Protein AF-0000000078026513 (afdb_homodimer)

Radius of gyration: 18.83 Å; Cα contacts (8 Å, |Δi|>4): 100; chains: 2; bounding box: 17×45×80 Å

Sequence (120 aa):
MPTVNPLQLAKRIDTVLDILVGGDHASAINNLEILKAELLAIANGEEQKESDLKKSPWEIMPTVNPLQLAKRIDTVLDILVGGDHASAINNLEILKAELLAIANGEEQKESDLKKSPWEI

Solvent-accessible surface area (backbone atoms only — not comparable to full-atom values): 6706 Å² total; per-residue (Å²): 123,64,69,51,59,33,54,60,52,25,51,53,46,48,52,37,49,53,33,44,76,69,64,40,52,69,63,25,52,51,51,50,51,51,51,30,51,54,25,42,45,43,47,34,43,66,53,39,60,66,60,68,65,63,82,82,85,77,88,135,124,63,68,52,58,33,54,62,50,24,50,52,46,49,53,38,50,54,32,42,76,71,65,41,50,69,63,24,50,52,53,50,49,51,51,29,51,54,26,43,44,42,45,35,41,62,52,36,60,66,59,68,65,62,77,83,71,86,76,126

Foldseek 3Di:
DQDDDVVVVVVLVVVLVVCVVVPNPVVSVVSVVVVVVVVVCSVCVVVPVPPVPPDDPDDD/DQDDDVVVVVVLVVVLVVCVVVPNPVVSVVSVVVVVVVVVCSVCVVVPVPPVPPDDPPPD

Organism: NCBI:txid82991

InterPro domains:
  IPR020887 Uncharacterised protein family UPF0509 [PF23675] (1-60)

pLDDT: mean 79.52, std 24.4, range [29.84, 98.69]

Nearest PDB structures (foldseek):
  1ysm-assembly1_A  TM=4.836E-01  e=5.362E+00  Mus musculus
  1ysm-assembly1_A  TM=4.780E-01  e=3.977E+00  Mus musculus

Secondary structure (DSSP, 8-state):
-PPP-HHHHHHHHHHHHHHHHTT-HHHHHHHHHHHHHHHHHHHHHHHHHHHTTS------/-----HHHHHHHHHHHHHHHHTT-HHHHHHHHHHHHHHHHHHHHHHHHHHHTTS------

Structure (mmCIF, N/CA/C/O backbone):
data_AF-0000000078026513-model_v1
#
loop_
_entity.id
_entity.type
_entity.pdbx_description
1 polymer 'UPF0509 protein YciZ'
#
loop_
_atom_site.group_PDB
_atom_site.id
_atom_site.type_symbol
_atom_site.label_atom_id
_atom_site.label_alt_id
_atom_site.label_comp_id
_atom_site.label_asym_id
_atom_site.label_entity_id
_atom_site.label_seq_id
_atom_site.pdbx_PDB_ins_code
_atom_site.Cartn_x
_atom_site.Cartn_y
_atom_site.Cartn_z
_atom_site.occupancy
_atom_site.B_iso_or_equiv
_atom_site.auth_seq_id
_atom_site.auth_comp_id
_atom_site.auth_asym_id
_atom_site.auth_atom_id
_atom_site.pdbx_PDB_model_num
ATOM 1 N N . MET A 1 1 ? 1.349 19.594 4.137 1 51.78 1 MET A N 1
ATOM 2 C CA . MET A 1 1 ? 1.56 18.344 3.41 1 51.78 1 MET A CA 1
ATOM 3 C C . MET A 1 1 ? 0.251 17.578 3.256 1 51.78 1 MET A C 1
ATOM 5 O O . MET A 1 1 ? -0.634 17.672 4.109 1 51.78 1 MET A O 1
ATOM 9 N N . PRO A 1 2 ? -0.208 17.359 2.082 1 58.06 2 PRO A N 1
ATOM 10 C CA . PRO A 1 2 ? -1.445 16.578 2.002 1 58.06 2 PRO A CA 1
ATOM 11 C C . PRO A 1 2 ? -1.413 15.336 2.879 1 58.06 2 PRO A C 1
ATOM 13 O O . PRO A 1 2 ? -0.356 14.727 3.049 1 58.06 2 PRO A O 1
ATOM 16 N N . THR A 1 3 ? -2.309 15.328 3.674 1 72.81 3 THR A N 1
ATOM 17 C CA . THR A 1 3 ? -2.289 14.273 4.684 1 72.81 3 THR A CA 1
ATOM 18 C C . THR A 1 3 ? -3.162 13.094 4.25 1 72.81 3 THR A C 1
ATOM 20 O O . THR A 1 3 ? -4.215 13.289 3.643 1 72.81 3 THR A O 1
ATOM 23 N N . VAL A 1 4 ? -2.525 12.023 4.184 1 81.62 4 VAL A N 1
ATOM 24 C CA . VAL A 1 4 ? -3.225 10.758 3.949 1 81.62 4 VAL A CA 1
ATOM 25 C C . VAL A 1 4 ? -3.619 10.133 5.285 1 81.62 4 VAL A C 1
ATOM 27 O O . VAL A 1 4 ? -2.848 10.172 6.246 1 81.62 4 VAL A O 1
ATOM 30 N N . ASN A 1 5 ? -4.844 9.805 5.461 1 87.44 5 ASN A N 1
ATOM 31 C CA . ASN A 1 5 ? -5.316 9.109 6.652 1 87.44 5 ASN A CA 1
ATOM 32 C C . ASN A 1 5 ? -4.754 7.691 6.734 1 87.44 5 ASN A C 1
ATOM 34 O O . ASN A 1 5 ? -5.141 6.82 5.953 1 87.44 5 ASN A O 1
ATOM 38 N N . PRO A 1 6 ? -3.887 7.473 7.68 1 91.75 6 PRO A N 1
ATOM 39 C CA . PRO A 1 6 ? -3.229 6.164 7.766 1 91.75 6 PRO A CA 1
ATOM 40 C C . PRO A 1 6 ? -4.215 5.02 7.98 1 91.75 6 PRO A C 1
ATOM 42 O O . PRO A 1 6 ? -3.988 3.904 7.508 1 91.75 6 PRO A O 1
ATOM 45 N N . LEU A 1 7 ? -5.211 5.273 8.742 1 92.81 7 LEU A N 1
ATOM 46 C CA . LEU A 1 7 ? -6.191 4.223 9 1 92.81 7 LEU A CA 1
ATOM 47 C C . LEU A 1 7 ? -6.906 3.82 7.715 1 92.81 7 LEU A C 1
ATOM 49 O O . LEU A 1 7 ? -7.125 2.631 7.469 1 92.81 7 LEU A O 1
ATOM 53 N N . GLN A 1 8 ? -7.293 4.75 6.93 1 93.62 8 GLN A N 1
ATOM 54 C CA . GLN A 1 8 ? -7.934 4.48 5.645 1 93.62 8 GLN A CA 1
ATOM 55 C C . GLN A 1 8 ? -6.977 3.764 4.695 1 93.62 8 GLN A C 1
ATOM 57 O O . GLN A 1 8 ? -7.391 2.867 3.953 1 93.62 8 GLN A O 1
ATOM 62 N N . LEU A 1 9 ? -5.766 4.191 4.719 1 95.75 9 LEU A N 1
ATOM 63 C CA . LEU A 1 9 ? -4.742 3.557 3.893 1 95.75 9 LEU A CA 1
ATOM 64 C C . LEU A 1 9 ? -4.527 2.105 4.316 1 95.75 9 LEU A C 1
ATOM 66 O O . LEU A 1 9 ? -4.402 1.221 3.467 1 95.75 9 LEU A O 1
ATOM 70 N N . ALA A 1 10 ? -4.52 1.819 5.578 1 96.88 10 ALA A N 1
ATOM 71 C CA . ALA A 1 10 ? -4.363 0.462 6.094 1 96.88 10 ALA A CA 1
ATOM 72 C C . ALA A 1 10 ? -5.516 -0.433 5.645 1 96.88 10 ALA A C 1
ATOM 74 O O . ALA A 1 10 ? -5.309 -1.604 5.316 1 96.88 10 ALA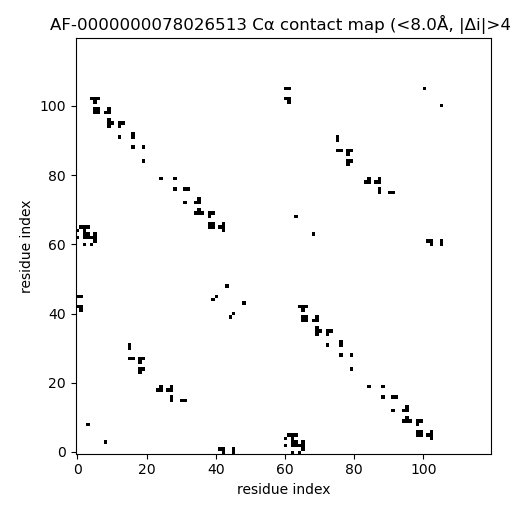 A O 1
ATOM 75 N N . LYS A 1 11 ? -6.629 0.105 5.613 1 97.56 11 LYS A N 1
ATOM 76 C CA . LYS A 1 11 ? -7.797 -0.658 5.191 1 97.56 11 LYS A CA 1
ATOM 77 C C . LYS A 1 11 ? -7.707 -1.03 3.715 1 97.56 11 LYS A C 1
ATOM 79 O O . LYS A 1 11 ? -8.078 -2.141 3.326 1 97.56 11 LYS A O 1
ATOM 84 N N . ARG A 1 12 ? -7.227 -0.033 2.947 1 97.81 12 ARG A N 1
ATOM 85 C CA . ARG A 1 12 ? -7.047 -0.307 1.525 1 97.81 12 ARG A CA 1
ATOM 86 C C . ARG A 1 12 ? -6.02 -1.416 1.309 1 97.81 12 ARG A C 1
ATOM 88 O O . ARG A 1 12 ? -6.227 -2.303 0.476 1 97.81 12 ARG A O 1
ATOM 95 N N . ILE A 1 13 ? -4.965 -1.374 2.062 1 98.56 13 ILE A N 1
ATOM 96 C CA . ILE A 1 13 ? -3.93 -2.396 1.978 1 98.56 13 ILE A CA 1
ATOM 97 C C . ILE A 1 13 ? -4.496 -3.744 2.422 1 98.56 13 ILE A C 1
ATOM 99 O O . ILE A 1 13 ? -4.195 -4.777 1.82 1 98.56 13 ILE A O 1
ATOM 103 N N . ASP A 1 14 ? -5.27 -3.678 3.441 1 98.19 14 ASP A N 1
ATOM 104 C CA . ASP A 1 14 ? -5.922 -4.887 3.932 1 98.19 14 ASP A CA 1
ATOM 105 C C . ASP A 1 14 ? -6.762 -5.543 2.838 1 98.19 14 ASP A C 1
ATOM 107 O O . ASP A 1 14 ? -6.754 -6.766 2.689 1 98.19 14 ASP A O 1
ATOM 111 N N . THR A 1 15 ? -7.535 -4.789 2.098 1 98.38 15 THR A N 1
ATOM 112 C CA . THR A 1 15 ? -8.344 -5.273 0.984 1 98.38 15 THR A CA 1
ATOM 113 C C . THR A 1 15 ? -7.461 -5.926 -0.079 1 98.38 15 THR A C 1
ATOM 115 O O . THR A 1 15 ? -7.785 -7.004 -0.583 1 98.38 15 THR A O 1
ATOM 118 N N . VAL A 1 16 ? -6.305 -5.328 -0.421 1 98.62 16 VAL A N 1
ATOM 119 C CA . VAL A 1 16 ? -5.391 -5.852 -1.43 1 98.62 16 VAL A CA 1
ATOM 120 C C . VAL A 1 16 ? -4.805 -7.18 -0.956 1 98.62 16 VAL A C 1
ATOM 122 O O . VAL A 1 16 ? -4.68 -8.125 -1.739 1 98.62 16 VAL A O 1
ATOM 125 N N . LEU A 1 17 ? -4.535 -7.242 0.357 1 98.69 17 LEU A N 1
ATOM 126 C CA . LEU A 1 17 ? -4.02 -8.477 0.944 1 98.69 17 LEU A CA 1
ATOM 127 C C . LEU A 1 17 ? -5.035 -9.602 0.808 1 98.69 17 LEU A C 1
ATOM 129 O O . LEU A 1 17 ? -4.676 -10.727 0.436 1 98.69 17 LEU A O 1
ATOM 133 N N . ASP A 1 18 ? -6.23 -9.258 1.06 1 98.25 18 ASP A N 1
ATOM 134 C CA . ASP A 1 18 ? -7.297 -10.25 0.933 1 98.25 18 ASP A CA 1
ATOM 135 C C . ASP A 1 18 ? -7.402 -10.758 -0.502 1 98.25 18 ASP A C 1
ATOM 137 O O . ASP A 1 18 ? -7.648 -11.945 -0.726 1 98.25 18 ASP A O 1
ATOM 141 N N . ILE A 1 19 ? -7.266 -9.891 -1.492 1 98.38 19 ILE A N 1
ATOM 142 C CA . ILE A 1 19 ? -7.363 -10.227 -2.908 1 98.38 19 ILE A CA 1
ATOM 143 C C . ILE A 1 19 ? -6.191 -11.125 -3.309 1 98.38 19 ILE A C 1
ATOM 145 O O . ILE A 1 19 ? -6.375 -12.125 -4 1 98.38 19 ILE A O 1
ATOM 149 N N . LEU A 1 20 ? -4.984 -10.82 -2.859 1 97.69 20 LEU A N 1
ATOM 150 C CA . LEU A 1 20 ? -3.783 -11.578 -3.182 1 97.69 20 LEU A CA 1
ATOM 151 C C . LEU A 1 20 ? -3.875 -13 -2.625 1 97.69 20 LEU A C 1
ATOM 153 O O . LEU A 1 20 ? -3.59 -13.969 -3.334 1 97.69 20 LEU A O 1
ATOM 157 N N . VAL A 1 21 ? -4.289 -13.109 -1.373 1 96.88 21 VAL A N 1
ATOM 158 C CA . VAL A 1 21 ? -4.41 -14.398 -0.707 1 96.88 21 VAL A CA 1
ATOM 159 C C . VAL A 1 21 ? -5.492 -15.234 -1.391 1 96.88 21 VAL A C 1
ATOM 161 O O . VAL A 1 21 ? -5.379 -16.453 -1.474 1 96.88 21 VAL A O 1
ATOM 164 N N . GLY A 1 22 ? -6.504 -14.547 -1.905 1 96.56 22 GLY A N 1
ATOM 165 C CA . GLY A 1 22 ? -7.566 -15.219 -2.639 1 96.56 22 GLY A CA 1
ATOM 166 C C . GLY A 1 22 ? -7.121 -15.734 -3.996 1 96.56 22 GLY A C 1
ATOM 167 O O . GLY A 1 22 ? -7.848 -16.484 -4.652 1 96.56 22 GLY A O 1
ATOM 168 N N . GLY A 1 23 ? -5.973 -15.312 -4.465 1 95.69 23 GLY A N 1
ATOM 169 C CA . GLY A 1 23 ? -5.406 -15.844 -5.695 1 95.69 23 GLY A CA 1
ATOM 170 C C . GLY A 1 23 ? -5.625 -14.938 -6.895 1 95.69 23 GLY A C 1
ATOM 171 O O . GLY A 1 23 ? -5.246 -15.281 -8.016 1 95.69 23 GLY A O 1
ATOM 172 N N . ASP A 1 24 ? -6.352 -13.773 -6.711 1 96.56 24 ASP A N 1
ATOM 173 C CA . ASP A 1 24 ? -6.605 -12.844 -7.805 1 96.56 24 ASP A CA 1
ATOM 174 C C . ASP A 1 24 ? -5.516 -11.781 -7.891 1 96.56 24 ASP A C 1
ATOM 176 O O . ASP A 1 24 ? -5.734 -10.633 -7.523 1 96.56 24 ASP A O 1
ATOM 180 N N . HIS A 1 25 ? -4.34 -12.242 -8.391 1 95.69 25 HIS A N 1
ATOM 181 C CA . HIS A 1 25 ? -3.148 -11.406 -8.422 1 95.69 25 HIS A CA 1
ATOM 182 C C . HIS A 1 25 ? -3.332 -10.219 -9.359 1 95.69 25 HIS A C 1
ATOM 184 O O . HIS A 1 25 ? -2.863 -9.109 -9.07 1 95.69 25 HIS A O 1
ATOM 190 N N . ALA A 1 26 ? -4.051 -10.484 -10.398 1 96.94 26 ALA A N 1
ATOM 191 C CA . ALA A 1 26 ? -4.234 -9.414 -11.375 1 96.94 26 ALA A CA 1
ATOM 192 C C . ALA A 1 26 ? -5.031 -8.258 -10.781 1 96.94 26 ALA A C 1
ATOM 194 O O . ALA A 1 26 ? -4.676 -7.09 -10.977 1 96.94 26 ALA A O 1
ATOM 195 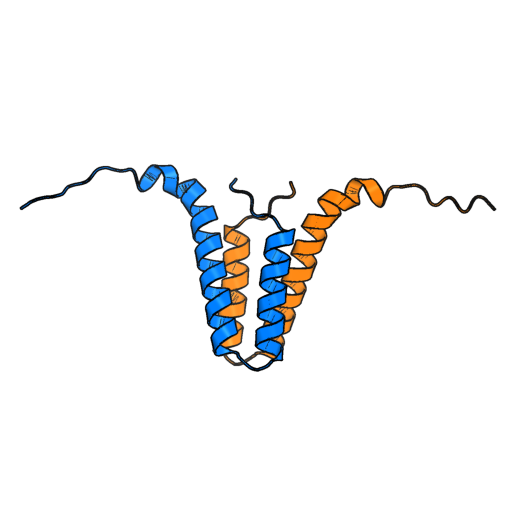N N . SER A 1 27 ? -6.164 -8.594 -10.07 1 97.94 27 SER A N 1
ATOM 196 C CA . SER A 1 27 ? -6.984 -7.574 -9.422 1 97.94 27 SER A CA 1
ATOM 197 C C . SER A 1 27 ? -6.203 -6.848 -8.336 1 97.94 27 SER A C 1
ATOM 199 O O . SER A 1 27 ? -6.355 -5.637 -8.156 1 97.94 27 SER A O 1
ATOM 201 N N . ALA A 1 28 ? -5.371 -7.547 -7.598 1 98.31 28 ALA A N 1
ATOM 202 C CA . ALA A 1 28 ? -4.551 -6.938 -6.551 1 98.31 28 ALA A CA 1
ATOM 203 C C . ALA A 1 28 ? -3.553 -5.945 -7.145 1 98.31 28 ALA A C 1
ATOM 205 O O . ALA A 1 28 ? -3.393 -4.836 -6.629 1 98.31 28 ALA A O 1
ATOM 206 N N . ILE A 1 29 ? -2.906 -6.324 -8.266 1 98.31 29 ILE A N 1
ATOM 207 C CA . ILE A 1 29 ? -1.945 -5.477 -8.969 1 98.31 29 ILE A CA 1
ATOM 208 C C . ILE A 1 29 ? -2.631 -4.195 -9.43 1 98.31 29 ILE A C 1
ATOM 210 O O . ILE A 1 29 ? -2.102 -3.096 -9.25 1 98.31 29 ILE A O 1
ATOM 214 N N . ASN A 1 30 ? -3.869 -4.383 -9.922 1 98.19 30 ASN A N 1
ATOM 215 C CA . ASN A 1 30 ? -4.625 -3.215 -10.359 1 98.19 30 ASN A CA 1
ATOM 216 C C . ASN A 1 30 ? -4.914 -2.266 -9.203 1 98.19 30 ASN A C 1
ATOM 218 O O . ASN A 1 30 ? -4.785 -1.048 -9.344 1 98.19 30 ASN A O 1
ATOM 222 N N . ASN A 1 31 ? -5.332 -2.762 -8.055 1 97.81 31 ASN A N 1
ATOM 223 C CA . ASN A 1 31 ? -5.621 -1.945 -6.879 1 97.81 31 ASN A CA 1
ATOM 224 C C . ASN A 1 31 ? -4.379 -1.221 -6.375 1 97.81 31 ASN A C 1
ATOM 226 O O . ASN A 1 31 ? -4.445 -0.048 -6.004 1 97.81 31 ASN A O 1
ATOM 230 N N . LEU A 1 32 ? -3.199 -1.883 -6.387 1 98.5 32 LEU A N 1
ATOM 231 C CA . LEU A 1 32 ? -1.954 -1.275 -5.934 1 98.5 32 LEU A CA 1
ATOM 232 C C . LEU A 1 32 ? -1.512 -0.165 -6.879 1 98.5 32 LEU A C 1
ATOM 234 O O . LEU A 1 32 ? -0.967 0.85 -6.441 1 98.5 32 LEU A O 1
ATOM 238 N N . GLU A 1 33 ? -1.837 -0.333 -8.18 1 98.5 33 GLU A N 1
ATOM 239 C CA . GLU A 1 33 ? -1.512 0.71 -9.148 1 98.5 33 GLU A CA 1
ATOM 240 C C . GLU A 1 33 ? -2.363 1.957 -8.922 1 98.5 33 GLU A C 1
ATOM 242 O O . GLU A 1 33 ? -1.866 3.08 -9.016 1 98.5 33 GLU A O 1
ATOM 247 N N . ILE A 1 34 ? -3.617 1.725 -8.656 1 98.12 34 ILE A N 1
ATOM 248 C CA . ILE A 1 34 ? -4.512 2.836 -8.352 1 98.12 34 ILE A CA 1
ATOM 249 C C . ILE A 1 34 ? -4.027 3.555 -7.09 1 98.12 34 ILE A C 1
ATOM 251 O O . ILE A 1 34 ? -3.949 4.785 -7.066 1 98.12 34 ILE A O 1
ATOM 255 N N . LEU A 1 35 ? -3.666 2.809 -6.055 1 97.19 35 LEU A N 1
ATOM 256 C CA . LEU A 1 35 ? -3.186 3.383 -4.805 1 97.19 35 LEU A CA 1
ATOM 257 C C . LEU A 1 35 ? -1.911 4.188 -5.027 1 97.19 35 LEU A C 1
ATOM 259 O O . LEU A 1 35 ? -1.766 5.289 -4.492 1 97.19 35 LEU A O 1
ATOM 263 N N . LYS A 1 36 ? -1.079 3.656 -5.84 1 97.06 36 LYS A N 1
ATOM 264 C CA . LYS A 1 36 ? 0.156 4.359 -6.176 1 97.06 36 LYS A CA 1
ATOM 265 C C . LYS A 1 36 ? -0.136 5.688 -6.863 1 97.06 36 LYS A C 1
ATOM 267 O O . LYS A 1 36 ? 0.453 6.715 -6.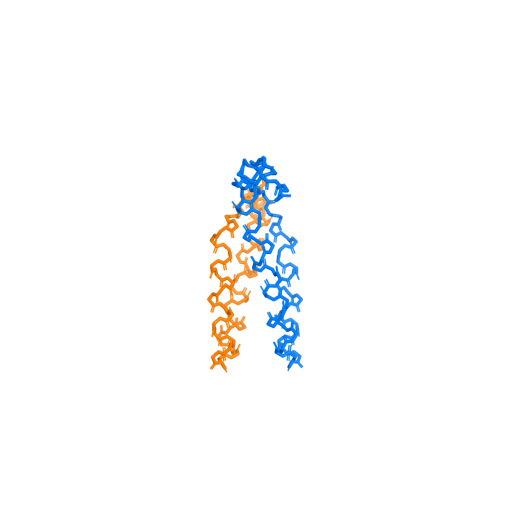516 1 97.06 36 LYS A O 1
ATOM 272 N N . ALA A 1 37 ? -0.995 5.645 -7.836 1 96.12 37 ALA A N 1
ATOM 273 C CA . ALA A 1 37 ? -1.361 6.855 -8.57 1 96.12 37 ALA A CA 1
ATOM 274 C C . ALA A 1 37 ? -1.979 7.891 -7.633 1 96.12 37 ALA A C 1
ATOM 276 O O . ALA A 1 37 ? -1.698 9.086 -7.754 1 96.12 37 ALA A O 1
ATOM 277 N N . GLU A 1 38 ? -2.854 7.453 -6.734 1 94.62 38 GLU A N 1
ATOM 278 C CA . GLU A 1 38 ? -3.492 8.344 -5.773 1 94.62 38 GLU A CA 1
ATOM 279 C C . GLU A 1 38 ? -2.461 9 -4.852 1 94.62 38 GLU A C 1
ATOM 281 O O . GLU A 1 38 ? -2.518 10.203 -4.602 1 94.62 38 GLU A O 1
ATOM 286 N N . LEU A 1 39 ? -1.481 8.242 -4.395 1 94 39 LEU A N 1
ATOM 287 C CA . LEU A 1 39 ? -0.434 8.734 -3.51 1 94 39 LEU A CA 1
ATOM 288 C C . LEU A 1 39 ? 0.451 9.75 -4.227 1 94 39 LEU A C 1
ATOM 290 O O . LEU A 1 39 ? 0.805 10.781 -3.656 1 94 39 LEU A O 1
ATOM 294 N N . LEU A 1 40 ? 0.739 9.453 -5.52 1 94 40 LEU A N 1
ATOM 295 C CA . LEU A 1 40 ? 1.562 10.359 -6.305 1 94 40 LEU A CA 1
ATOM 296 C C . LEU A 1 40 ? 0.824 11.672 -6.574 1 94 40 LEU A C 1
ATOM 298 O O . LEU A 1 40 ? 1.433 12.742 -6.574 1 94 40 LEU A O 1
ATOM 302 N N . ALA A 1 41 ? -0.479 11.523 -6.824 1 91.62 41 ALA A N 1
ATOM 303 C CA . ALA A 1 41 ? -1.285 12.719 -7.047 1 91.62 41 ALA A CA 1
ATOM 304 C C . ALA A 1 41 ? -1.282 13.617 -5.812 1 91.62 41 ALA A C 1
ATOM 306 O O . ALA A 1 41 ? -1.183 14.844 -5.93 1 91.62 41 ALA A O 1
ATOM 307 N N . ILE A 1 42 ? -1.391 13.039 -4.613 1 88 42 ILE A N 1
ATOM 308 C CA . ILE A 1 42 ? -1.379 13.781 -3.355 1 88 42 ILE A CA 1
ATOM 309 C C . ILE A 1 42 ? -0.017 14.438 -3.16 1 88 42 ILE A C 1
ATOM 311 O O . ILE A 1 42 ? 0.062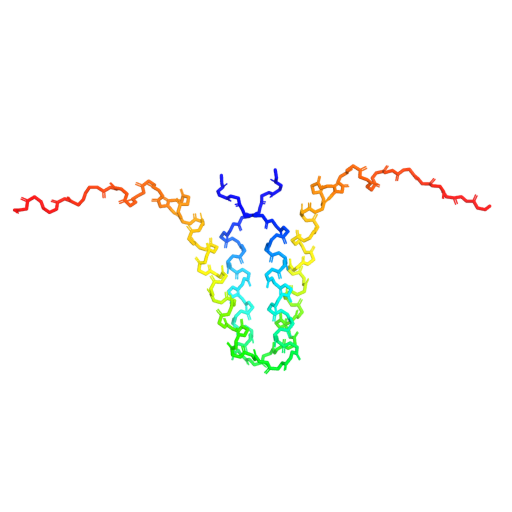 15.602 -2.756 1 88 42 ILE A O 1
ATOM 315 N N . ALA A 1 43 ? 0.964 13.703 -3.48 1 86.81 43 ALA A N 1
ATOM 316 C CA . ALA A 1 43 ? 2.33 14.18 -3.297 1 86.81 43 ALA A CA 1
ATOM 317 C C . ALA A 1 43 ? 2.629 15.352 -4.23 1 86.81 43 ALA A C 1
ATOM 319 O O . ALA A 1 43 ? 3.346 16.281 -3.857 1 86.81 43 ALA A O 1
ATOM 320 N N . ASN A 1 44 ? 2.051 15.094 -5.434 1 85.19 44 ASN A N 1
ATOM 321 C CA . ASN A 1 44 ? 2.32 16.109 -6.445 1 85.19 44 ASN A CA 1
ATOM 322 C C . ASN A 1 44 ? 1.33 17.266 -6.359 1 85.19 44 ASN A C 1
ATOM 324 O O . ASN A 1 44 ? 1.57 18.344 -6.918 1 85.19 44 ASN A O 1
ATOM 328 N N . GLY A 1 45 ? -0.03 16.828 -6.262 1 70.38 45 GLY A N 1
ATOM 329 C CA . GLY A 1 45 ? -1.003 17.906 -6.152 1 70.38 45 GLY A CA 1
ATOM 330 C C . GLY A 1 45 ? -0.646 18.922 -5.09 1 70.38 45 GLY A C 1
ATOM 331 O O . GLY A 1 45 ? -1.037 20.094 -5.188 1 70.38 45 GLY A O 1
ATOM 332 N N . GLU A 1 46 ? -0.136 18.281 -3.984 1 53.78 46 GLU A N 1
ATOM 333 C CA . GLU A 1 46 ? 0.387 19.391 -3.201 1 53.78 46 GLU A CA 1
ATOM 334 C C . GLU A 1 46 ? 1.356 20.234 -4.023 1 53.78 46 GLU A C 1
ATOM 336 O O . GLU A 1 46 ? 1.441 21.453 -3.84 1 53.78 46 GLU A O 1
ATOM 341 N N . GLU A 1 47 ? 2.172 19.516 -4.82 1 46.88 47 GLU A N 1
ATOM 342 C CA . GLU A 1 47 ? 3.004 20.312 -5.715 1 46.88 47 GLU A CA 1
ATOM 343 C C . GLU A 1 47 ? 2.219 20.766 -6.941 1 46.88 47 GLU A C 1
ATOM 345 O O . GLU A 1 47 ? 2.564 21.766 -7.574 1 46.88 47 GLU A O 1
ATOM 350 N N . GLN A 1 48 ? 1.412 19.969 -7.492 1 45.19 48 GLN A N 1
ATOM 351 C CA . GLN A 1 48 ? 0.77 20.359 -8.742 1 45.19 48 GLN A CA 1
ATOM 352 C C . GLN A 1 48 ? -0.279 21.438 -8.508 1 45.19 48 GLN A C 1
ATOM 354 O O . GLN A 1 48 ? -0.964 21.859 -9.438 1 45.19 48 GLN A O 1
ATOM 359 N N . LYS A 1 49 ? -0.744 21.75 -7.418 1 40.53 49 LYS A N 1
ATOM 360 C CA . LYS A 1 49 ? -1.615 22.922 -7.512 1 40.53 49 LYS A CA 1
ATOM 361 C C . LYS A 1 49 ? -0.976 24.016 -8.359 1 40.53 49 LYS A C 1
ATOM 363 O O . LYS A 1 49 ? -1.678 24.828 -8.969 1 40.53 49 LYS A O 1
ATOM 368 N N . GLU A 1 50 ? 0.267 24.359 -8.148 1 36.78 50 GLU A N 1
ATOM 369 C CA . GLU A 1 50 ? 0.786 25.516 -8.859 1 36.78 50 GLU A CA 1
ATOM 370 C C . GLU A 1 50 ? 0.909 25.234 -10.359 1 36.78 50 GLU A C 1
ATOM 372 O O . GLU A 1 50 ? 0.738 26.125 -11.18 1 36.78 50 GLU A O 1
ATOM 377 N N . SER A 1 51 ? 1.476 24.062 -10.695 1 38.66 51 SER A N 1
ATOM 378 C CA . SER A 1 51 ? 1.914 24.078 -12.094 1 38.66 51 SER A CA 1
ATOM 379 C C . SER A 1 51 ? 0.743 23.844 -13.039 1 38.66 51 SER A C 1
ATOM 381 O O . SER A 1 51 ? 0.866 24.062 -14.25 1 38.66 51 SER A O 1
ATOM 383 N N . ASP A 1 52 ? -0.093 22.969 -12.688 1 40.09 52 ASP A N 1
ATOM 384 C CA . ASP A 1 52 ? -1.082 22.719 -13.727 1 40.09 52 ASP A CA 1
ATOM 385 C C . ASP A 1 52 ? -1.873 23.984 -14.047 1 40.09 52 ASP A C 1
ATOM 387 O O . ASP A 1 52 ? -2.752 23.969 -14.914 1 40.09 52 ASP A O 1
ATOM 391 N N . LEU A 1 53 ? -2.008 24.828 -13.109 1 38.84 53 LEU A N 1
ATOM 392 C CA . LEU A 1 53 ? -2.777 26.016 -13.5 1 38.84 53 LEU A CA 1
ATOM 393 C C . LEU A 1 53 ? -2.082 26.766 -14.625 1 38.84 53 LEU A C 1
ATOM 395 O O . LEU A 1 53 ? -2.422 27.922 -14.914 1 38.84 53 LEU A O 1
ATOM 399 N N . LYS A 1 54 ? -0.864 26.578 -14.828 1 39.84 54 LYS A N 1
ATOM 400 C CA . LYS A 1 54 ? -0.408 27.422 -15.938 1 39.84 54 LYS A CA 1
ATOM 401 C C . LYS A 1 54 ? -1.261 27.188 -17.188 1 39.84 54 LYS A C 1
ATOM 403 O O . LYS A 1 54 ? -1.7 26.062 -17.453 1 39.84 54 LYS A O 1
ATOM 408 N N . LYS A 1 55 ? -1.753 28.328 -17.922 1 39.75 55 LYS A N 1
ATOM 409 C CA . LYS A 1 55 ? -2.637 28.875 -18.953 1 39.75 55 LYS A CA 1
ATOM 410 C C . LYS A 1 55 ? -2.508 28.094 -20.25 1 39.75 55 LYS A C 1
ATOM 412 O O . LYS A 1 55 ? -1.432 27.578 -20.578 1 39.75 55 LYS A O 1
ATOM 417 N N . SER A 1 56 ? -3.625 27.906 -21.156 1 39.22 56 SER A N 1
ATOM 418 C CA . SER A 1 56 ? -4.27 27.328 -22.328 1 39.22 56 SER A CA 1
ATOM 419 C C . SER A 1 56 ? -3.605 27.812 -23.609 1 39.22 56 SER A C 1
ATOM 421 O O . SER A 1 56 ? -3.826 28.953 -24.047 1 39.22 56 SER A O 1
ATOM 423 N N . PRO A 1 57 ? -2.35 27.578 -23.969 1 41 57 PRO A N 1
ATOM 424 C CA . PRO A 1 57 ? -1.993 27.984 -25.328 1 41 57 PRO A CA 1
ATOM 425 C C . PRO A 1 57 ? -2.9 27.375 -26.391 1 41 57 PRO A C 1
ATOM 427 O O . PRO A 1 57 ? -2.738 26.203 -26.75 1 41 57 PRO A O 1
ATOM 430 N N . TRP A 1 58 ? -4.215 27.375 -26.453 1 37.16 58 TRP A N 1
ATOM 431 C CA . TRP A 1 58 ? -5 26.75 -27.516 1 37.16 58 TRP A CA 1
ATOM 432 C C . TRP A 1 58 ? -4.414 27.078 -28.875 1 37.16 58 TRP A C 1
ATOM 434 O O . TRP A 1 58 ? -4.004 26.188 -29.609 1 37.16 58 TRP A O 1
ATOM 444 N N . GLU A 1 59 ? -5.441 27.812 -30.141 1 33.94 59 GLU A N 1
ATOM 445 C CA . GLU A 1 59 ? -5.906 27.406 -31.453 1 33.94 59 GLU A CA 1
ATOM 446 C C . GLU A 1 59 ? -4.941 27.859 -32.531 1 33.94 59 GLU A C 1
ATOM 448 O O . GLU A 1 59 ? -4.484 29.016 -32.531 1 33.94 59 GLU A O 1
ATOM 453 N N . ILE A 1 60 ? -4.496 26.922 -33.625 1 29.86 60 ILE A N 1
ATOM 454 C CA . ILE A 1 60 ? -4.074 27.156 -35 1 29.86 60 ILE A CA 1
ATOM 455 C C . ILE A 1 60 ? -5.047 28.109 -35.688 1 29.86 60 ILE A C 1
ATOM 457 O O . ILE A 1 60 ? -6.266 27.953 -35.562 1 29.86 60 ILE A O 1
ATOM 461 N N . MET B 1 1 ? -2.289 15.047 13.031 1 52.47 1 MET B N 1
ATOM 462 C CA . MET B 1 1 ? -2.488 13.719 12.445 1 52.47 1 MET B CA 1
ATOM 463 C C . MET B 1 1 ? -1.167 13.133 11.961 1 52.47 1 MET B C 1
ATOM 465 O O . MET B 1 1 ? -0.28 13.875 11.531 1 52.47 1 MET B O 1
ATOM 469 N N . PRO B 1 2 ? -0.708 12.086 12.5 1 58.72 2 PRO B N 1
ATOM 470 C CA . PRO B 1 2 ? 0.545 11.562 11.961 1 58.72 2 PRO B CA 1
ATOM 471 C C . PRO B 1 2 ? 0.56 11.531 10.438 1 58.72 2 PRO B C 1
ATOM 473 O O . PRO B 1 2 ? -0.478 11.305 9.805 1 58.72 2 PRO B O 1
ATOM 476 N N . THR B 1 3 ? 1.491 12.164 9.969 1 72.81 3 THR B N 1
ATOM 477 C CA . THR B 1 3 ? 1.51 12.344 8.523 1 72.81 3 THR B CA 1
ATOM 478 C C . THR B 1 3 ? 2.465 11.352 7.867 1 72.81 3 THR B C 1
ATOM 480 O O . THR B 1 3 ? 3.496 11 8.445 1 72.81 3 THR B O 1
ATOM 483 N N . VAL B 1 4 ? 1.892 10.641 7.008 1 82.19 4 VAL B N 1
ATOM 484 C CA . VAL B 1 4 ? 2.678 9.75 6.156 1 82.19 4 VAL B CA 1
ATOM 485 C C . VAL B 1 4 ? 3.076 10.477 4.879 1 82.19 4 VAL B C 1
ATOM 487 O O . VAL B 1 4 ? 2.283 11.234 4.312 1 82.19 4 VAL B O 1
ATOM 490 N N . ASN B 1 5 ? 4.312 10.492 4.543 1 87.62 5 ASN B N 1
ATOM 491 C CA . ASN B 1 5 ? 4.793 11.062 3.287 1 87.62 5 ASN B CA 1
ATOM 492 C C . ASN B 1 5 ? 4.297 10.273 2.082 1 87.62 5 ASN B C 1
ATO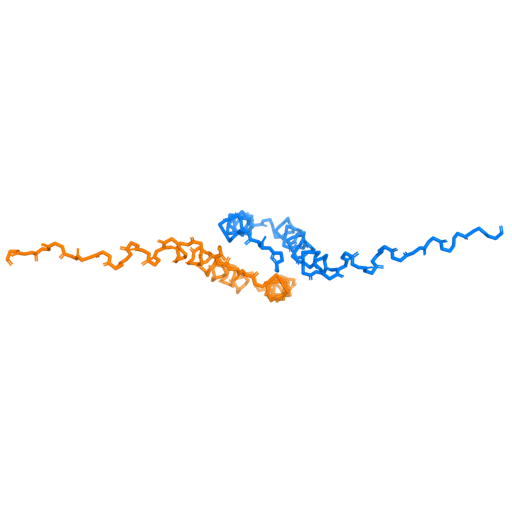M 494 O O . ASN B 1 5 ? 4.742 9.141 1.852 1 87.62 5 ASN B O 1
ATOM 498 N N . PRO B 1 6 ? 3.408 10.867 1.331 1 91.62 6 PRO B N 1
ATOM 499 C CA . PRO B 1 6 ? 2.809 10.133 0.211 1 91.62 6 PRO B CA 1
ATOM 500 C C . PRO B 1 6 ? 3.842 9.68 -0.816 1 91.62 6 PRO B C 1
ATOM 502 O O . PRO B 1 6 ? 3.678 8.625 -1.438 1 91.62 6 PRO B O 1
ATOM 505 N N . LEU B 1 7 ? 4.809 10.484 -1.046 1 93 7 LEU B N 1
ATOM 506 C CA . LEU B 1 7 ? 5.828 10.117 -2.02 1 93 7 LEU B CA 1
ATOM 507 C C . LEU B 1 7 ? 6.59 8.875 -1.568 1 93 7 LEU B C 1
ATOM 509 O O . LEU B 1 7 ? 6.863 7.984 -2.375 1 93 7 LEU B O 1
ATOM 513 N N . GLN B 1 8 ? 6.957 8.812 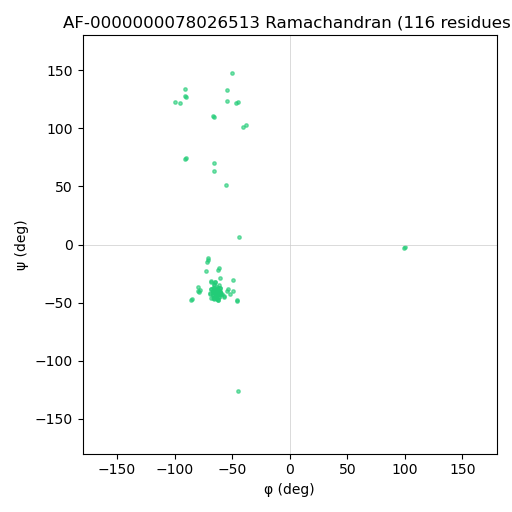-0.342 1 93.69 8 GLN B N 1
ATOM 514 C CA . GLN B 1 8 ? 7.637 7.645 0.217 1 93.69 8 GLN B CA 1
ATOM 515 C C . GLN B 1 8 ? 6.734 6.414 0.18 1 93.69 8 GLN B C 1
ATOM 517 O O . GLN B 1 8 ? 7.199 5.309 -0.091 1 93.69 8 GLN B O 1
ATOM 522 N N . LEU B 1 9 ? 5.5 6.633 0.481 1 95.75 9 LEU B N 1
ATOM 523 C CA . LEU B 1 9 ? 4.523 5.547 0.435 1 95.75 9 LEU B CA 1
ATOM 524 C C . LEU B 1 9 ? 4.367 5.02 -0.988 1 95.75 9 LEU B C 1
ATOM 526 O O . LEU B 1 9 ? 4.289 3.809 -1.2 1 95.75 9 LEU B O 1
ATOM 530 N N . ALA B 1 10 ? 4.348 5.863 -1.962 1 96.88 10 ALA B N 1
ATOM 531 C CA . ALA B 1 10 ? 4.234 5.469 -3.363 1 96.88 10 ALA B CA 1
ATOM 532 C C . ALA B 1 10 ? 5.434 4.629 -3.795 1 96.88 10 ALA B C 1
ATOM 534 O O . ALA B 1 10 ? 5.285 3.662 -4.547 1 96.88 10 ALA B O 1
ATOM 535 N N . LYS B 1 11 ? 6.52 4.977 -3.328 1 97.62 11 LYS B N 1
ATOM 536 C CA . LYS B 1 11 ? 7.734 4.242 -3.664 1 97.62 11 LYS B CA 1
ATOM 537 C C . LYS B 1 11 ? 7.695 2.826 -3.092 1 97.62 11 LYS B C 1
ATOM 539 O O . LYS B 1 11 ? 8.117 1.873 -3.75 1 97.62 11 LYS B O 1
ATOM 544 N N . ARG B 1 12 ? 7.18 2.785 -1.863 1 97.81 12 ARG B N 1
ATOM 545 C CA . ARG B 1 12 ? 7.043 1.471 -1.244 1 97.81 12 ARG B CA 1
ATOM 546 C C . ARG B 1 12 ? 6.074 0.594 -2.029 1 97.81 12 ARG B C 1
ATOM 548 O O . ARG B 1 12 ? 6.336 -0.591 -2.248 1 97.81 12 ARG B O 1
ATOM 555 N N . ILE B 1 13 ? 5.012 1.173 -2.453 1 98.56 13 ILE B N 1
ATOM 556 C CA . ILE B 1 13 ? 4.023 0.452 -3.246 1 98.56 13 ILE B CA 1
ATOM 557 C C . ILE B 1 13 ? 4.633 0.036 -4.582 1 98.56 13 ILE B C 1
ATOM 559 O O . ILE B 1 13 ? 4.395 -1.073 -5.062 1 98.56 13 ILE B O 1
ATOM 563 N N . ASP B 1 14 ? 5.383 0.938 -5.133 1 98.19 14 ASP B N 1
ATOM 564 C CA . ASP B 1 14 ? 6.07 0.645 -6.387 1 98.19 14 ASP B CA 1
ATOM 565 C C . ASP B 1 14 ? 6.969 -0.584 -6.246 1 98.19 14 ASP B C 1
ATOM 567 O O . ASP B 1 14 ? 7.016 -1.429 -7.141 1 98.19 14 ASP B O 1
ATOM 571 N N . THR B 1 15 ? 7.73 -0.693 -5.164 1 98.44 15 THR B N 1
ATOM 572 C CA . THR B 1 15 ? 8.586 -1.838 -4.875 1 98.44 15 THR B CA 1
ATOM 573 C C . THR B 1 15 ? 7.766 -3.121 -4.789 1 98.44 15 THR B C 1
ATOM 575 O O . THR B 1 15 ? 8.148 -4.148 -5.348 1 98.44 15 THR B O 1
ATOM 578 N N . VAL B 1 16 ? 6.578 -3.094 -4.137 1 98.56 16 VAL B N 1
ATOM 579 C CA . VAL B 1 16 ? 5.715 -4.258 -3.979 1 98.56 16 VAL B CA 1
ATOM 580 C C . VAL B 1 16 ? 5.176 -4.691 -5.34 1 98.56 16 VAL B C 1
ATOM 582 O O . VAL B 1 16 ? 5.109 -5.887 -5.637 1 98.56 16 VAL B O 1
ATOM 585 N N . LEU B 1 17 ? 4.875 -3.688 -6.172 1 98.69 17 LEU B N 1
ATOM 586 C CA . LEU B 1 17 ? 4.402 -3.967 -7.52 1 98.69 17 LEU B CA 1
ATOM 587 C C . LEU B 1 17 ? 5.465 -4.703 -8.328 1 98.69 17 LEU B C 1
ATOM 589 O O . LEU B 1 17 ? 5.164 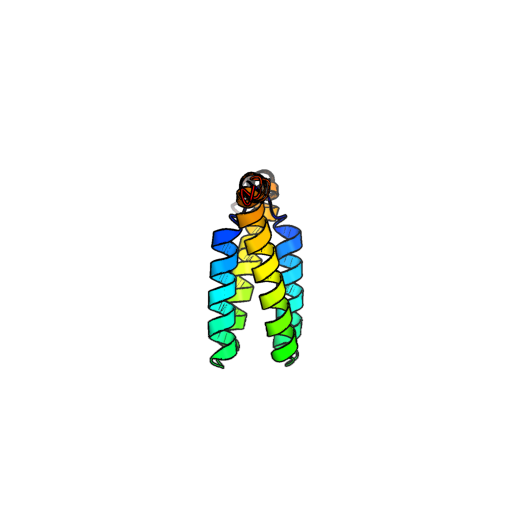-5.68 -9.016 1 98.69 17 LEU B O 1
ATOM 593 N N . ASP B 1 18 ? 6.637 -4.246 -8.18 1 98.25 18 ASP B N 1
ATOM 594 C CA . ASP B 1 18 ? 7.75 -4.887 -8.875 1 98.25 18 ASP B CA 1
ATOM 595 C C . ASP B 1 18 ? 7.91 -6.34 -8.438 1 98.25 18 ASP B C 1
ATOM 597 O O . ASP B 1 18 ? 8.219 -7.211 -9.25 1 98.25 18 ASP B O 1
ATOM 601 N N . ILE B 1 19 ? 7.766 -6.609 -7.145 1 98.44 19 ILE B N 1
ATOM 602 C CA . ILE B 1 19 ? 7.91 -7.941 -6.57 1 98.44 19 ILE B CA 1
ATOM 603 C C . ILE B 1 19 ? 6.789 -8.844 -7.074 1 98.44 19 ILE B C 1
ATOM 605 O O . ILE B 1 19 ? 7.035 -9.992 -7.465 1 98.44 19 ILE B O 1
ATOM 609 N N . LEU B 1 20 ? 5.555 -8.375 -7.125 1 97.62 20 LEU B N 1
ATOM 610 C CA . LEU B 1 20 ? 4.398 -9.141 -7.574 1 97.62 20 LEU B CA 1
ATOM 611 C C . LEU B 1 20 ? 4.539 -9.531 -9.039 1 97.62 20 LEU B C 1
ATOM 613 O O . LEU B 1 20 ? 4.316 -10.688 -9.406 1 97.62 20 LEU B O 1
ATOM 617 N N . VAL B 1 21 ? 4.918 -8.562 -9.867 1 96.88 21 VAL B N 1
ATOM 618 C CA . VAL B 1 21 ? 5.078 -8.789 -11.297 1 96.88 21 VAL B CA 1
ATOM 619 C C . VAL B 1 21 ? 6.211 -9.781 -11.539 1 96.88 21 VAL B C 1
ATOM 621 O O . VAL B 1 21 ? 6.156 -10.586 -12.477 1 96.88 21 VAL B O 1
ATOM 624 N N . GLY B 1 22 ? 7.211 -9.742 -10.664 1 96.62 22 GLY B N 1
ATOM 625 C CA . GLY B 1 22 ? 8.32 -10.68 -10.75 1 96.62 22 GLY B CA 1
ATOM 626 C C . GLY B 1 22 ? 7.93 -12.094 -10.359 1 96.62 22 GLY B C 1
ATOM 627 O O . GLY B 1 22 ? 8.703 -13.039 -10.562 1 96.62 22 GLY B O 1
ATOM 628 N N . GLY B 1 23 ? 6.77 -12.273 -9.781 1 95.62 23 GLY B N 1
ATOM 629 C CA . GLY B 1 23 ? 6.254 -13.602 -9.484 1 95.62 23 GLY B CA 1
ATOM 630 C C . GLY B 1 23 ? 6.457 -14.016 -8.039 1 95.62 23 GLY B C 1
ATOM 631 O O . GLY B 1 23 ? 6.121 -15.141 -7.66 1 95.62 23 GLY B O 1
ATOM 632 N N . ASP B 1 24 ? 7.137 -13.156 -7.199 1 96.62 24 ASP B N 1
ATOM 633 C CA . ASP B 1 24 ? 7.379 -13.477 -5.797 1 96.62 24 ASP B CA 1
ATOM 634 C C . ASP B 1 24 ? 6.238 -12.961 -4.914 1 96.62 24 ASP B C 1
ATOM 636 O O . ASP B 1 24 ? 6.395 -11.969 -4.207 1 96.62 24 ASP B O 1
ATOM 640 N N . HIS B 1 25 ? 5.105 -13.695 -5.004 1 95.56 25 HIS B N 1
ATOM 641 C CA . HIS B 1 25 ? 3.879 -13.281 -4.336 1 95.56 25 HIS B CA 1
ATOM 642 C C . HIS B 1 25 ? 4.035 -13.32 -2.82 1 95.56 25 HIS B C 1
ATOM 644 O O . HIS B 1 25 ? 3.514 -12.453 -2.115 1 95.56 25 HIS B O 1
ATOM 650 N N . ALA B 1 26 ? 4.797 -14.273 -2.396 1 96.94 26 ALA B N 1
ATOM 651 C CA . ALA B 1 26 ? 4.957 -14.422 -0.953 1 96.94 26 ALA B CA 1
ATOM 652 C C . ALA B 1 26 ? 5.68 -13.219 -0.356 1 96.94 26 ALA B C 1
ATOM 654 O O . ALA B 1 26 ? 5.277 -12.695 0.687 1 96.94 26 ALA B O 1
ATOM 655 N N . SER B 1 27 ? 6.816 -12.805 -1.027 1 97.94 27 SER B N 1
ATOM 656 C CA . SER B 1 27 ? 7.566 -11.641 -0.565 1 97.94 27 SER B CA 1
ATOM 657 C C . SER B 1 27 ? 6.73 -10.367 -0.649 1 97.94 27 SER B C 1
ATOM 659 O O . SER B 1 27 ? 6.82 -9.5 0.222 1 97.94 27 SER B O 1
ATOM 661 N N . ALA B 1 28 ? 5.91 -10.234 -1.663 1 98.25 28 ALA B N 1
ATOM 662 C CA . ALA B 1 28 ? 5.043 -9.07 -1.816 1 98.25 28 ALA B CA 1
ATOM 663 C C . ALA B 1 28 ? 4.012 -9.008 -0.692 1 98.25 28 ALA B C 1
ATOM 665 O O . ALA B 1 28 ? 3.791 -7.941 -0.109 1 98.25 28 ALA B O 1
ATOM 666 N N . ILE B 1 29 ? 3.41 -10.156 -0.344 1 98.25 29 ILE B N 1
ATOM 667 C CA . ILE B 1 29 ? 2.426 -10.258 0.729 1 98.25 29 ILE B CA 1
ATOM 668 C C . ILE B 1 29 ? 3.062 -9.844 2.053 1 98.25 29 ILE B C 1
ATOM 670 O O . ILE B 1 29 ? 2.48 -9.062 2.812 1 98.25 29 ILE B O 1
ATOM 674 N N . ASN B 1 30 ? 4.316 -10.289 2.227 1 98.19 30 ASN B N 1
ATOM 675 C CA . ASN B 1 30 ? 5.027 -9.914 3.445 1 98.19 30 ASN B CA 1
ATOM 676 C C . ASN B 1 30 ? 5.25 -8.406 3.529 1 98.19 30 ASN B C 1
ATOM 678 O O . ASN B 1 30 ? 5.062 -7.809 4.59 1 98.19 30 ASN B O 1
ATOM 682 N N . A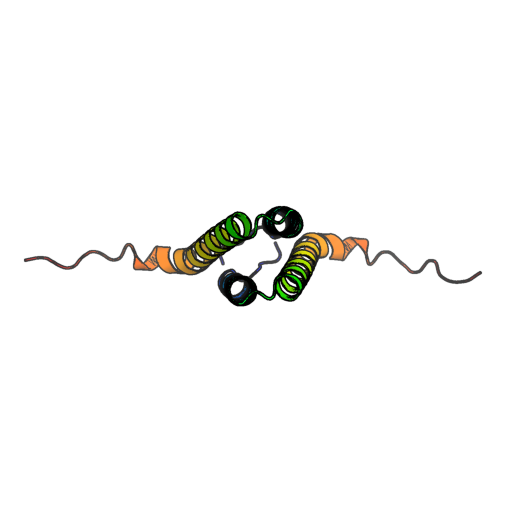SN B 1 31 ? 5.66 -7.754 2.455 1 97.88 31 ASN B N 1
ATOM 683 C CA . ASN B 1 31 ? 5.887 -6.316 2.42 1 97.88 31 ASN B CA 1
ATOM 684 C C . ASN B 1 31 ? 4.602 -5.535 2.676 1 97.88 31 ASN B C 1
ATOM 686 O O . ASN B 1 31 ? 4.605 -4.539 3.396 1 97.88 31 ASN B O 1
ATOM 690 N N . LEU B 1 32 ? 3.455 -5.996 2.117 1 98.5 32 LEU B N 1
ATOM 691 C CA . LEU B 1 32 ? 2.174 -5.328 2.307 1 98.5 32 LEU B CA 1
ATOM 692 C C . LEU B 1 32 ? 1.704 -5.453 3.752 1 98.5 32 LEU B C 1
ATOM 694 O O . LEU B 1 32 ? 1.104 -4.523 4.297 1 98.5 32 LEU B O 1
ATOM 698 N N . GLU B 1 33 ? 2.066 -6.578 4.402 1 98.5 33 GLU B N 1
ATOM 699 C CA . GLU B 1 33 ? 1.717 -6.754 5.809 1 98.5 33 GLU B CA 1
ATOM 700 C C . GLU B 1 33 ? 2.506 -5.797 6.695 1 98.5 33 GLU B C 1
ATOM 702 O O . GLU B 1 33 ? 1.961 -5.234 7.648 1 98.5 33 GLU B O 1
ATOM 707 N N . ILE B 1 34 ? 3.76 -5.668 6.383 1 98.12 34 ILE B N 1
ATOM 708 C CA . ILE B 1 34 ? 4.598 -4.727 7.117 1 98.12 34 ILE B CA 1
ATOM 709 C C . ILE B 1 34 ? 4.059 -3.311 6.941 1 98.12 34 ILE B C 1
ATOM 711 O O . ILE B 1 34 ? 3.922 -2.564 7.914 1 98.12 34 ILE B O 1
ATOM 715 N N . LEU B 1 35 ? 3.715 -2.928 5.711 1 97.25 35 LEU B N 1
ATOM 716 C CA . LEU B 1 35 ? 3.18 -1.604 5.422 1 97.25 35 LEU B CA 1
ATOM 717 C C . LEU B 1 35 ? 1.875 -1.366 6.176 1 97.25 35 LEU B C 1
ATOM 719 O O . LEU B 1 35 ? 1.666 -0.29 6.738 1 97.25 35 LEU B O 1
ATOM 723 N N . LYS B 1 36 ? 1.081 -2.379 6.219 1 97 36 LYS B N 1
ATOM 724 C CA . LYS B 1 36 ? -0.176 -2.289 6.953 1 97 36 LYS B CA 1
ATOM 725 C C . LYS B 1 36 ? 0.072 -2.039 8.438 1 97 36 LYS B C 1
ATOM 727 O O . LYS B 1 36 ? -0.572 -1.182 9.047 1 97 36 LYS B O 1
ATOM 732 N N . ALA B 1 37 ? 0.957 -2.805 9 1 96.19 37 ALA B N 1
ATOM 733 C CA . ALA B 1 37 ? 1.284 -2.658 10.414 1 96.19 37 ALA B CA 1
ATOM 734 C C . ALA B 1 37 ? 1.832 -1.266 10.711 1 96.19 37 ALA B C 1
ATOM 736 O O . ALA B 1 37 ? 1.505 -0.668 11.742 1 96.19 37 ALA B O 1
ATOM 737 N N . GLU B 1 38 ? 2.705 -0.761 9.852 1 94.69 38 GLU B N 1
ATOM 738 C CA . GLU B 1 38 ? 3.281 0.571 10.016 1 94.69 38 GLU B CA 1
ATOM 739 C C . GLU B 1 38 ? 2.199 1.647 9.969 1 94.69 38 GLU B C 1
ATOM 741 O O . GLU B 1 38 ? 2.195 2.566 10.789 1 94.69 38 GLU B O 1
ATOM 746 N N . LEU B 1 39 ? 1.25 1.524 9.055 1 93.94 39 LEU B N 1
ATOM 747 C CA . LEU B 1 39 ? 0.162 2.484 8.898 1 93.94 39 LEU B CA 1
ATOM 748 C C . LEU B 1 39 ? -0.752 2.469 10.125 1 93.94 39 LEU B C 1
ATOM 750 O O . LEU B 1 39 ? -1.167 3.525 10.609 1 93.94 39 LEU B O 1
ATOM 754 N N . LEU B 1 40 ? -0.997 1.242 10.656 1 94 40 LEU B N 1
ATOM 755 C CA . LEU B 1 40 ? -1.843 1.11 11.844 1 94 40 LEU B CA 1
ATOM 756 C C . LEU B 1 40 ? -1.159 1.704 13.07 1 94 40 LEU B C 1
ATOM 758 O O . LEU B 1 40 ? -1.815 2.312 13.914 1 94 40 LEU B O 1
ATOM 762 N N . ALA B 1 41 ? 0.139 1.48 13.125 1 91.75 41 ALA B N 1
ATOM 763 C CA . ALA B 1 41 ? 0.894 2.045 14.242 1 91.75 41 ALA B CA 1
ATOM 764 C C . ALA B 1 41 ? 0.825 3.57 14.234 1 91.75 41 ALA B C 1
ATOM 766 O O . ALA B 1 41 ? 0.67 4.195 15.289 1 91.75 41 ALA B O 1
ATOM 767 N N . ILE B 1 42 ? 0.957 4.188 13.062 1 88.19 42 ILE B N 1
ATOM 768 C CA . ILE B 1 42 ? 0.884 5.637 12.914 1 88.19 42 ILE B CA 1
ATOM 769 C C . ILE B 1 42 ? -0.51 6.125 13.297 1 88.19 42 ILE B C 1
ATOM 771 O O . ILE B 1 42 ? -0.649 7.137 13.992 1 88.19 42 ILE B O 1
ATOM 775 N N . ALA B 1 43 ? -1.454 5.383 12.859 1 86.69 43 ALA B N 1
ATOM 776 C CA . ALA B 1 43 ? -2.844 5.758 13.109 1 86.69 43 ALA B CA 1
ATOM 777 C C . ALA B 1 43 ? -3.172 5.688 14.602 1 86.69 43 ALA B C 1
ATOM 779 O O . ALA B 1 43 ? -3.93 6.516 15.117 1 86.69 43 ALA B O 1
ATOM 780 N N . ASN B 1 44 ? -2.562 4.609 15.141 1 85.25 44 ASN B N 1
ATOM 781 C CA . ASN B 1 44 ? -2.85 4.383 16.547 1 85.25 44 ASN B CA 1
ATOM 782 C C . ASN B 1 44 ? -1.922 5.195 17.453 1 85.25 44 ASN B C 1
ATOM 784 O O . ASN B 1 44 ? -2.205 5.387 18.641 1 85.25 44 ASN B O 1
ATOM 788 N N . GLY B 1 45 ? -0.559 5.121 17.094 1 70.94 45 GLY B N 1
ATOM 789 C CA . GLY B 1 45 ? 0.348 5.906 17.906 1 70.94 45 GLY B CA 1
ATOM 790 C C . GLY B 1 45 ? -0.078 7.355 18.047 1 70.94 45 GLY B C 1
ATOM 791 O O . GLY B 1 45 ? 0.212 8 19.062 1 70.94 45 GLY B O 1
ATOM 792 N N . GLU B 1 46 ? -0.501 7.82 16.828 1 54.34 46 GLU B N 1
ATOM 793 C CA . GLU B 1 46 ? -1.104 9.109 17.156 1 54.34 46 GLU B CA 1
ATOM 794 C C . GLU B 1 46 ? -2.154 8.969 18.25 1 54.34 46 GLU B C 1
ATOM 796 O O . GLU B 1 46 ? -2.348 9.883 19.047 1 54.34 46 GLU B O 1
ATOM 801 N N . GLU B 1 47 ? -2.895 7.863 18.141 1 47.59 47 GLU B N 1
ATOM 802 C CA . GLU B 1 47 ? -3.789 7.645 19.266 1 47.59 47 GLU B CA 1
ATOM 803 C C . GLU B 1 47 ? -3.035 7.07 20.469 1 47.59 47 GLU B C 1
ATOM 805 O O . GLU B 1 47 ? -3.455 7.242 21.609 1 47.59 47 GLU B O 1
ATOM 810 N N . GLN B 1 48 ? -2.123 6.203 20.25 1 45.75 48 GLN B N 1
ATOM 811 C CA . GLN B 1 48 ? -1.497 5.566 21.406 1 45.75 48 GLN B CA 1
ATOM 812 C C . GLN B 1 48 ? -0.565 6.531 22.125 1 45.75 48 GLN B C 1
ATOM 814 O O . GLN B 1 48 ? 0.044 6.176 23.141 1 45.75 48 GLN B O 1
ATOM 819 N N . LYS B 1 49 ? -0.033 7.551 21.609 1 41.12 49 LYS B N 1
ATOM 820 C CA . LYS B 1 49 ? 0.744 8.312 22.594 1 41.12 49 LYS B CA 1
ATOM 821 C C . LYS B 1 49 ? -0.027 8.484 23.891 1 41.12 49 LYS B C 1
ATOM 823 O O . LYS B 1 49 ? 0.574 8.602 24.969 1 41.12 49 LYS B O 1
ATOM 828 N N . GLU B 1 50 ? -1.257 8.891 23.844 1 36.88 50 GLU B N 1
ATOM 829 C CA . GLU B 1 50 ? -1.899 9.148 25.141 1 36.88 50 GLU B CA 1
ATOM 830 C C . GLU B 1 50 ? -2.072 7.863 25.938 1 36.88 50 GLU B C 1
ATOM 832 O O . GLU B 1 50 ? -1.959 7.871 27.156 1 36.88 50 GLU B O 1
ATOM 837 N N . SER B 1 51 ? -2.566 6.812 25.25 1 39.38 51 SER B N 1
ATOM 838 C CA . SER B 1 51 ? -3.072 5.785 26.156 1 39.38 51 SER B CA 1
ATOM 839 C C . SER B 1 51 ? -1.937 4.93 26.719 1 39.38 51 SER B C 1
ATOM 841 O O . SER B 1 51 ? -2.137 4.152 27.656 1 39.38 51 SER B O 1
ATOM 843 N N . ASP B 1 52 ? -0.968 4.676 25.906 1 40 52 ASP B N 1
ATOM 844 C CA . ASP B 1 52 ? -0.021 3.736 26.5 1 40 52 ASP B CA 1
ATOM 845 C C . ASP B 1 52 ? 0.609 4.312 27.766 1 40 52 ASP B C 1
ATOM 847 O O . ASP B 1 52 ? 1.354 3.623 28.469 1 40 52 ASP B O 1
ATOM 851 N N . LEU B 1 53 ? 0.839 5.578 27.797 1 39.44 53 LEU B N 1
ATOM 852 C CA . LEU B 1 53 ? 1.417 6.043 29.062 1 39.44 53 LEU B CA 1
ATOM 853 C C . LEU B 1 53 ? 0.463 5.789 30.219 1 39.44 53 LEU B C 1
ATOM 855 O O . LEU B 1 53 ? 0.677 6.293 31.328 1 39.44 53 LEU B O 1
ATOM 859 N N . LYS B 1 54 ? -0.736 5.652 30.016 1 39.69 54 LYS B N 1
ATOM 860 C CA . LYS B 1 54 ? -1.489 5.504 31.266 1 39.69 54 LYS B CA 1
ATOM 861 C C . LYS B 1 54 ? -0.928 4.367 32.125 1 39.69 54 LYS B C 1
ATOM 863 O O . LYS B 1 54 ? -0.516 3.332 31.578 1 39.69 54 LYS B O 1
ATOM 868 N N . LYS B 1 55 ? -0.51 4.648 33.438 1 41.34 55 LYS B N 1
ATOM 869 C CA . LYS B 1 55 ? -0.044 4.152 34.719 1 41.34 55 LYS B CA 1
ATOM 870 C C . LYS B 1 55 ? -0.748 2.85 35.094 1 41.34 55 LYS B C 1
ATOM 872 O O . LYS B 1 55 ? -1.976 2.764 35.062 1 41.34 55 LYS B O 1
ATOM 877 N N . SER B 1 56 ? -0.168 1.664 34.969 1 40.25 56 SER B N 1
ATOM 878 C CA . SER B 1 56 ? -0.523 0.347 35.5 1 40.25 56 SER B CA 1
ATOM 879 C C . SER B 1 56 ? -1.023 0.435 36.938 1 40.25 56 SER B C 1
ATOM 881 O O . SER B 1 56 ? -0.338 0.978 37.781 1 40.25 56 SER B O 1
ATOM 883 N N . PRO B 1 57 ? -2.256 0.393 37.25 1 38.72 57 PRO B N 1
ATOM 884 C CA . PRO B 1 57 ? -2.895 0.335 38.562 1 38.72 57 PRO B CA 1
ATOM 885 C C . PRO B 1 57 ? -2.299 -0.746 39.469 1 38.72 57 PRO B C 1
ATOM 887 O O . PRO B 1 57 ? -2.695 -0.876 40.625 1 38.72 57 PRO B O 1
ATOM 890 N N . TRP B 1 58 ? -1.729 -1.948 39.125 1 40.25 58 TRP B N 1
ATOM 891 C CA . TRP B 1 58 ? -1.783 -2.994 40.125 1 40.25 58 TRP B CA 1
ATOM 892 C C . TRP B 1 58 ? -0.941 -2.619 41.344 1 40.25 58 TRP B C 1
ATOM 894 O O . TRP B 1 58 ? 0.283 -2.508 41.25 1 40.25 58 TRP B O 1
ATOM 904 N N . GLU B 1 59 ? -1.228 -1.675 42.219 1 35.81 59 GLU B N 1
ATOM 905 C CA . GLU B 1 59 ? -0.987 -1.271 43.625 1 35.81 59 GLU B CA 1
ATOM 906 C C . GLU B 1 59 ? -1.132 -2.453 44.562 1 35.81 59 GLU B C 1
ATOM 908 O O . GLU B 1 59 ? -0.684 -2.389 45.719 1 35.81 59 GLU B O 1
ATOM 913 N N . ILE B 1 60 ? -1.348 -3.924 44.25 1 29.84 60 ILE B N 1
ATOM 914 C CA . ILE B 1 60 ? -1.33 -4.648 45.5 1 29.84 60 ILE B CA 1
ATOM 915 C C . ILE B 1 60 ? 0.109 -4.805 46 1 29.84 60 ILE B C 1
ATOM 917 O O . ILE B 1 60 ? 1.02 -5.031 45.188 1 29.84 60 ILE B O 1
#